Protein AF-A0A7V5E8R5-F1 (afdb_monomer_lite)

Foldseek 3Di:
DDDDDDDDDDVPVVPPPPDDDDDPPQKDKDKAKFQDLQRRLFRLLQVLLVLFWVLVLWDQPDKDKDKFFAQASLRRSQRSVQVSVCCCPPVQWGFNGKGWPDDDRTITIIITGTGHDDPVRIDTNDDFDGWDSVPWDWDDDPRIIMTMTMTGD

Structure (mmCIF, N/CA/C/O backbone):
data_AF-A0A7V5E8R5-F1
#
_entry.id   AF-A0A7V5E8R5-F1
#
loop_
_atom_site.group_PDB
_atom_site.id
_atom_site.type_symbol
_atom_site.label_atom_id
_atom_site.label_alt_id
_atom_site.label_comp_id
_atom_site.label_asym_id
_atom_site.label_entity_id
_atom_site.label_seq_id
_atom_site.pdbx_PDB_ins_code
_atom_site.Cartn_x
_atom_site.Cartn_y
_atom_site.Cartn_z
_atom_site.occupancy
_atom_site.B_iso_or_equiv
_atom_site.auth_seq_id
_atom_site.auth_comp_id
_atom_site.auth_asym_id
_atom_site.auth_atom_id
_atom_site.pdbx_PDB_model_num
ATOM 1 N N . MET A 1 1 ? -14.992 -71.581 36.567 1.00 41.59 1 MET A N 1
ATOM 2 C CA . MET A 1 1 ? -13.863 -71.380 35.635 1.00 41.59 1 MET A CA 1
ATOM 3 C C . MET A 1 1 ? -14.103 -70.038 34.952 1.00 41.59 1 MET A C 1
ATOM 5 O O . MET A 1 1 ? -15.103 -69.922 34.267 1.00 41.59 1 MET A O 1
ATOM 9 N N . GLU A 1 2 ? -13.473 -68.929 35.361 1.00 36.50 2 GLU A N 1
ATOM 10 C CA . GLU A 1 2 ? -12.072 -68.550 35.045 1.00 36.50 2 GLU A CA 1
ATOM 11 C C . GLU A 1 2 ? -11.816 -68.624 33.523 1.00 36.50 2 GLU A C 1
ATOM 13 O O . GLU A 1 2 ? -12.008 -69.690 32.958 1.00 36.50 2 GLU A O 1
ATOM 18 N N . ARG A 1 3 ? -11.403 -67.585 32.776 1.00 39.44 3 ARG A N 1
ATOM 19 C CA . ARG A 1 3 ? -10.581 -66.394 33.077 1.00 39.44 3 ARG A CA 1
ATOM 20 C C . ARG A 1 3 ? -10.702 -65.326 31.961 1.00 39.44 3 ARG A C 1
ATOM 22 O O . ARG A 1 3 ? -10.913 -65.675 30.807 1.00 39.44 3 ARG A O 1
ATOM 29 N N . TYR A 1 4 ? -10.534 -64.053 32.356 1.00 38.41 4 TYR A N 1
ATOM 30 C CA . TYR A 1 4 ? -9.666 -62.991 31.788 1.00 38.41 4 TYR A CA 1
ATOM 31 C C . TY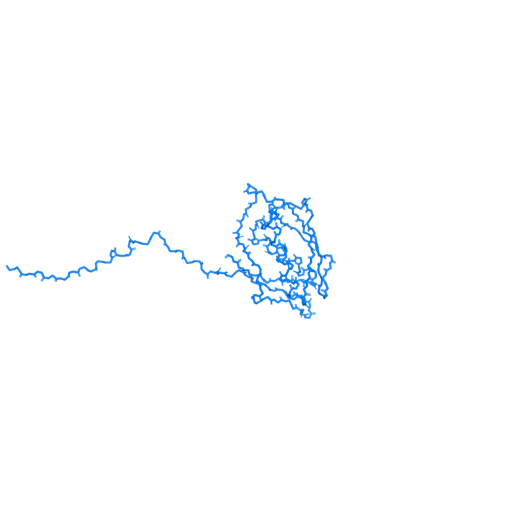R A 1 4 ? -9.075 -63.218 30.374 1.00 38.41 4 TYR A C 1
ATOM 33 O O . TYR A 1 4 ? -8.529 -64.277 30.114 1.00 38.41 4 TYR A O 1
ATOM 41 N N . GLY A 1 5 ? -8.987 -62.271 29.436 1.00 43.03 5 GLY A N 1
ATOM 42 C CA . GLY A 1 5 ? -9.094 -60.813 29.468 1.00 43.03 5 GLY A CA 1
ATOM 43 C C . GLY A 1 5 ? -8.064 -60.209 28.493 1.00 43.03 5 GLY A C 1
ATOM 44 O O . GLY A 1 5 ? -6.893 -60.550 28.569 1.00 43.03 5 GLY A O 1
ATOM 45 N N . TYR A 1 6 ? -8.488 -59.302 27.611 1.00 39.78 6 TYR A N 1
ATOM 46 C CA . TYR 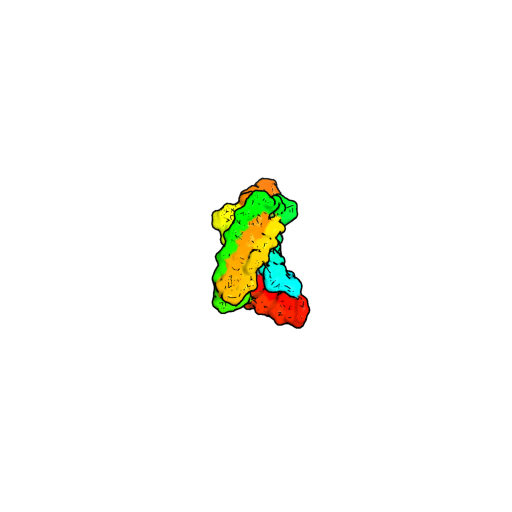A 1 6 ? -7.655 -58.253 26.993 1.00 39.78 6 TYR A CA 1
ATOM 47 C C . TYR A 1 6 ? -8.591 -57.060 26.747 1.00 39.78 6 TYR A C 1
ATOM 49 O O . TYR A 1 6 ? -9.502 -57.128 25.931 1.00 39.78 6 TYR A O 1
ATOM 57 N N . ARG A 1 7 ? -8.657 -56.137 27.712 1.00 41.91 7 ARG A N 1
ATOM 58 C CA . ARG A 1 7 ? -8.068 -54.787 27.646 1.00 41.91 7 ARG A CA 1
ATOM 59 C C . ARG A 1 7 ? -8.435 -54.004 26.380 1.00 41.91 7 ARG A C 1
ATOM 61 O O . ARG A 1 7 ? -7.766 -54.087 25.361 1.00 41.91 7 ARG A O 1
ATOM 68 N N . SER A 1 8 ? -9.490 -53.208 26.552 1.00 46.91 8 SER A N 1
ATOM 69 C CA . SER A 1 8 ? -9.636 -51.807 26.154 1.00 46.91 8 SER A CA 1
ATOM 70 C C . SER A 1 8 ? -8.662 -51.262 25.110 1.00 46.91 8 SER A C 1
ATOM 72 O O . SER A 1 8 ? -7.530 -50.932 25.442 1.00 46.91 8 SER A O 1
ATOM 74 N N . THR A 1 9 ? -9.208 -50.920 23.950 1.00 43.69 9 THR A N 1
ATOM 75 C CA . THR A 1 9 ? -9.480 -49.511 23.641 1.00 43.69 9 THR A CA 1
ATOM 76 C C . THR A 1 9 ? -10.905 -49.420 23.104 1.00 43.69 9 THR A C 1
ATOM 78 O O . THR A 1 9 ? -11.219 -49.827 21.991 1.00 43.69 9 THR A O 1
ATOM 81 N N . HIS A 1 10 ? -11.825 -48.958 23.951 1.00 42.06 10 HIS A N 1
ATOM 82 C CA . HIS A 1 10 ? -13.076 -48.408 23.442 1.00 42.06 10 HIS A CA 1
ATOM 83 C C . HIS A 1 10 ? -12.698 -47.191 22.579 1.00 42.06 10 HIS A C 1
ATOM 85 O O . HIS A 1 10 ? -11.735 -46.505 22.931 1.00 42.06 10 HIS A O 1
ATOM 91 N N . PRO A 1 11 ? -13.419 -46.872 21.495 1.00 42.38 11 PRO A N 1
ATOM 92 C CA . PRO A 1 11 ? -13.250 -45.618 20.757 1.00 42.38 11 PRO A CA 1
ATOM 93 C C . PRO A 1 11 ? -13.783 -44.426 21.582 1.00 42.38 11 PRO A C 1
ATOM 95 O O . PRO A 1 11 ? -14.562 -43.604 21.121 1.00 42.38 11 PRO A O 1
ATOM 98 N N . SER A 1 12 ? -13.383 -44.348 22.852 1.00 45.91 12 SER A N 1
ATOM 99 C CA . SER A 1 12 ? -13.653 -43.273 23.802 1.00 45.91 12 SER A CA 1
ATOM 100 C C . SER A 1 12 ? -12.481 -42.292 23.906 1.00 45.91 12 SER A C 1
ATOM 102 O O . SER A 1 12 ? -12.450 -41.483 24.827 1.00 45.91 12 SER A O 1
ATOM 104 N N . ASP A 1 13 ? -11.530 -42.341 22.968 1.00 44.28 13 ASP A N 1
ATOM 105 C CA . ASP A 1 13 ? -10.463 -41.339 22.830 1.00 44.28 13 ASP A CA 1
ATOM 106 C C . ASP A 1 13 ? -10.777 -40.271 21.763 1.00 44.28 13 ASP A C 1
ATOM 108 O O . ASP A 1 13 ? -10.007 -39.330 21.571 1.00 44.28 13 ASP A O 1
ATOM 112 N N . GLU A 1 14 ? -1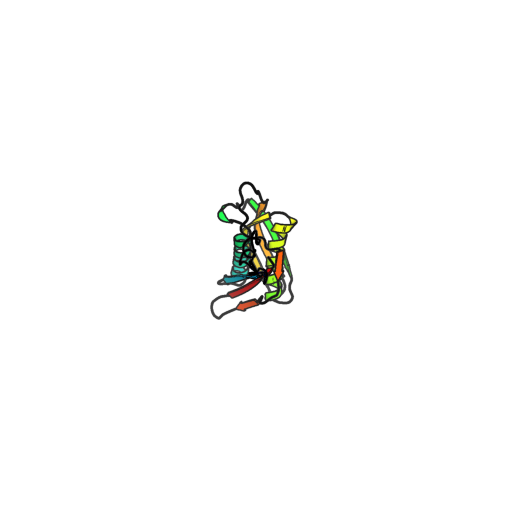1.950 -40.335 21.122 1.00 47.12 14 GLU A N 1
ATOM 113 C CA . GLU A 1 14 ? -12.467 -39.246 20.276 1.00 47.12 14 GLU A CA 1
ATOM 114 C C . GLU A 1 14 ? -13.146 -38.115 21.072 1.00 47.12 14 GLU A C 1
ATOM 116 O O . GLU A 1 14 ? -13.443 -37.060 20.517 1.00 47.12 14 GLU A O 1
ATOM 121 N N . VAL A 1 15 ? -13.309 -38.258 22.395 1.00 50.53 15 VAL A N 1
ATOM 122 C CA . VAL A 1 15 ? -13.975 -37.261 23.263 1.00 50.53 15 VAL A CA 1
ATOM 123 C C . VAL A 1 15 ? -12.975 -36.538 24.179 1.00 50.53 15 VAL A C 1
ATOM 125 O O . VAL A 1 15 ? -13.209 -36.324 25.366 1.00 50.53 15 VAL A O 1
ATOM 128 N N . LYS A 1 16 ? -11.817 -36.141 23.636 1.00 46.06 16 LYS A N 1
ATOM 129 C CA . LYS A 1 16 ? -10.878 -35.230 24.327 1.00 46.06 16 LYS A CA 1
ATOM 130 C C . LYS A 1 16 ? -10.214 -34.182 23.432 1.00 46.06 16 LYS A C 1
ATOM 132 O O . LYS A 1 16 ? -9.178 -33.629 23.791 1.00 46.06 16 LYS A O 1
ATOM 137 N N . ARG A 1 17 ? -10.819 -33.829 22.296 1.00 41.88 17 ARG A N 1
ATOM 138 C CA . ARG A 1 17 ? -10.427 -32.626 21.541 1.00 41.88 17 ARG A CA 1
ATOM 139 C C . ARG A 1 17 ? -11.479 -31.539 21.746 1.00 41.88 17 ARG A C 1
ATOM 141 O O . ARG A 1 17 ? -12.548 -31.610 21.160 1.00 41.88 17 ARG A O 1
ATOM 148 N N . LYS A 1 18 ? -11.185 -30.545 22.599 1.00 54.22 18 LYS A N 1
ATOM 149 C CA . LYS A 1 18 ? -12.109 -29.423 22.877 1.00 54.22 18 LYS A CA 1
ATOM 150 C C . LYS A 1 18 ? -12.308 -28.487 21.674 1.00 54.22 18 LYS A C 1
ATOM 152 O O . LYS A 1 18 ? -13.345 -27.851 21.589 1.00 54.22 18 LYS A O 1
ATOM 157 N N . TYR A 1 19 ? -11.349 -28.432 20.756 1.00 34.59 19 TYR A N 1
ATOM 158 C CA . TYR A 1 19 ? -11.440 -27.933 19.379 1.00 34.59 19 TYR A CA 1
ATOM 159 C C . TYR A 1 19 ? -10.069 -28.184 18.726 1.00 34.59 19 TYR A C 1
ATOM 161 O O . TYR A 1 19 ? -9.090 -28.473 19.421 1.00 34.59 19 TYR A O 1
ATOM 169 N N . ARG A 1 20 ? -9.971 -28.093 17.398 1.00 32.00 20 ARG A N 1
ATOM 170 C CA . ARG A 1 20 ? -8.692 -28.074 16.675 1.00 32.00 20 ARG A CA 1
ATOM 171 C C . ARG A 1 20 ? -8.747 -26.916 15.692 1.00 32.00 20 ARG A C 1
ATOM 173 O O . ARG A 1 20 ? -9.512 -26.974 14.737 1.00 32.00 20 ARG A O 1
ATOM 180 N N . PHE A 1 21 ? -7.952 -25.877 15.926 1.00 38.00 21 PHE A N 1
ATOM 181 C CA . PHE A 1 21 ? -7.731 -24.867 14.901 1.00 38.00 21 PHE A CA 1
ATOM 182 C C . PHE A 1 21 ? -6.859 -25.486 13.814 1.00 38.00 21 PHE A C 1
ATOM 184 O O . PHE A 1 21 ? -5.758 -25.965 14.083 1.00 38.00 21 PHE A O 1
ATOM 191 N N . ILE A 1 22 ? -7.369 -25.506 12.590 1.00 35.00 22 ILE A N 1
ATOM 192 C CA . ILE A 1 22 ? -6.536 -25.611 11.399 1.00 35.00 22 ILE A CA 1
ATOM 193 C C . ILE A 1 22 ? -6.900 -24.404 10.549 1.00 35.00 22 ILE A C 1
ATOM 195 O O . ILE A 1 22 ? -7.772 -24.481 9.696 1.00 35.00 22 ILE A O 1
ATOM 199 N N . ASN A 1 23 ? -6.254 -23.279 10.834 1.00 38.09 23 ASN A N 1
ATOM 200 C CA . ASN A 1 23 ? -6.144 -22.179 9.890 1.00 38.09 23 ASN A CA 1
ATOM 201 C C . ASN A 1 23 ? -4.652 -21.971 9.655 1.00 38.09 23 ASN A C 1
ATOM 203 O O . ASN A 1 23 ? -3.991 -21.257 10.396 1.00 38.09 23 ASN A O 1
ATOM 207 N N . HIS A 1 24 ? -4.124 -22.659 8.647 1.00 47.16 24 HIS A N 1
ATOM 208 C CA . HIS A 1 24 ? -2.828 -22.339 8.054 1.00 47.16 24 HIS A CA 1
ATOM 209 C C . HIS A 1 24 ? -3.053 -21.877 6.618 1.00 47.16 24 HIS A C 1
ATOM 211 O O . HIS A 1 24 ? -2.561 -22.477 5.670 1.00 47.16 24 HIS A O 1
ATOM 217 N N . ILE A 1 25 ? -3.824 -20.805 6.463 1.00 43.97 25 ILE A N 1
ATOM 218 C CA . ILE A 1 25 ? -3.666 -19.939 5.297 1.00 43.97 25 ILE A CA 1
ATOM 219 C C . ILE A 1 25 ? -2.778 -18.803 5.807 1.00 43.97 25 ILE A C 1
ATOM 221 O O . ILE A 1 25 ? -3.266 -17.739 6.163 1.00 43.97 25 ILE A O 1
ATOM 225 N N . ALA A 1 26 ? -1.500 -19.124 6.030 1.00 50.88 26 ALA A N 1
ATOM 226 C CA . ALA A 1 26 ? -0.543 -18.242 6.705 1.00 50.88 26 ALA A CA 1
ATOM 227 C C . ALA A 1 26 ? -0.149 -17.020 5.856 1.00 50.88 26 ALA A C 1
ATOM 229 O O . ALA A 1 26 ? 0.506 -16.118 6.353 1.00 50.88 26 ALA A O 1
ATOM 230 N N . ASP A 1 27 ? -0.590 -16.984 4.600 1.00 68.12 27 ASP A N 1
ATOM 231 C CA . ASP A 1 27 ? -0.204 -15.988 3.619 1.00 68.12 27 ASP A CA 1
ATOM 232 C C . ASP A 1 27 ? -1.469 -15.413 2.974 1.00 68.12 27 ASP A C 1
ATOM 234 O O . ASP A 1 27 ? -2.198 -16.121 2.269 1.00 68.12 27 ASP A O 1
ATOM 238 N N . VAL A 1 28 ? -1.751 -14.128 3.207 1.00 83.81 28 VAL A N 1
ATOM 239 C CA . VAL A 1 28 ? -2.784 -13.399 2.455 1.00 83.81 28 VAL A CA 1
ATOM 240 C C . VAL A 1 28 ? -2.110 -12.583 1.375 1.00 83.81 28 VAL A C 1
ATOM 242 O O . VAL A 1 28 ? -1.213 -11.801 1.646 1.00 83.81 28 VAL A O 1
ATOM 245 N N . GLY A 1 29 ? -2.536 -12.764 0.130 1.00 86.88 29 GLY A N 1
ATOM 246 C CA . GLY A 1 29 ? -1.989 -12.043 -1.010 1.00 86.88 29 GLY A CA 1
ATOM 247 C C . GLY A 1 29 ? -3.009 -11.129 -1.660 1.00 86.88 29 GLY A C 1
ATOM 248 O O . GLY A 1 29 ? -4.185 -11.480 -1.758 1.00 86.88 29 GLY A O 1
ATOM 249 N N . ILE A 1 30 ? -2.546 -9.998 -2.184 1.00 89.25 30 ILE A N 1
ATOM 250 C CA . ILE A 1 30 ? -3.335 -9.171 -3.102 1.00 89.25 30 ILE A CA 1
ATOM 251 C C . ILE A 1 30 ? -2.689 -9.154 -4.475 1.00 89.25 30 ILE A C 1
ATOM 253 O O . ILE A 1 30 ? -1.465 -9.140 -4.622 1.00 89.25 30 ILE A O 1
ATOM 257 N N . LYS A 1 31 ? -3.545 -9.112 -5.493 1.00 93.25 31 LYS A N 1
ATOM 258 C CA . LYS A 1 31 ? -3.160 -8.833 -6.869 1.00 93.25 31 LYS A CA 1
ATOM 259 C C . LYS A 1 31 ? -3.966 -7.646 -7.362 1.00 93.25 31 LYS A C 1
ATOM 261 O O . LYS A 1 31 ? -5.194 -7.681 -7.361 1.00 93.25 31 LYS A O 1
ATOM 266 N N . VAL A 1 32 ? -3.258 -6.603 -7.760 1.00 93.44 32 VAL A N 1
ATOM 267 C CA . VAL A 1 32 ? -3.807 -5.273 -8.006 1.00 93.44 32 VAL A CA 1
ATOM 268 C C . VAL A 1 32 ? -3.519 -4.869 -9.442 1.00 93.44 32 VAL A C 1
ATOM 270 O O . VAL A 1 32 ? -2.505 -5.264 -10.022 1.00 93.44 32 VAL A O 1
ATOM 273 N N . TYR A 1 33 ? -4.425 -4.084 -10.013 1.00 94.31 33 TYR A N 1
ATOM 274 C CA . TYR A 1 33 ? -4.351 -3.595 -11.383 1.00 94.31 33 TYR A CA 1
ATOM 275 C C . TYR A 1 33 ? -4.521 -2.076 -11.405 1.00 94.31 33 TYR A C 1
ATOM 277 O O . TYR A 1 33 ? -5.205 -1.513 -10.549 1.00 94.31 33 TYR A O 1
ATOM 285 N N . GLY A 1 34 ? -3.926 -1.417 -12.395 1.00 93.69 34 GLY A N 1
ATOM 286 C CA . GLY A 1 34 ? -4.115 0.013 -12.643 1.00 93.69 34 GLY A CA 1
ATOM 287 C C . GLY A 1 34 ? -3.783 0.373 -14.087 1.00 93.69 34 GLY A C 1
ATOM 288 O O . GLY A 1 34 ? -2.944 -0.277 -14.712 1.00 93.69 34 GLY A O 1
ATOM 289 N N . SER A 1 35 ? -4.419 1.405 -14.639 1.00 93.00 35 SER A N 1
ATOM 290 C CA . SER A 1 35 ? -4.092 1.915 -15.979 1.00 93.00 35 SER A CA 1
ATOM 291 C C . SER A 1 35 ? -2.717 2.597 -16.014 1.00 93.00 35 SER A C 1
ATOM 293 O O . SER A 1 35 ? -2.045 2.620 -17.045 1.00 93.00 35 SER A O 1
ATOM 295 N N . SER A 1 36 ? -2.247 3.080 -14.860 1.00 93.81 36 SER A N 1
ATOM 296 C CA . SER A 1 36 ? -0.926 3.677 -14.656 1.00 93.81 36 SER A CA 1
ATOM 297 C C . SER A 1 36 ? -0.229 3.105 -13.418 1.00 93.81 36 SER A C 1
ATOM 299 O O . SER A 1 36 ? -0.857 2.462 -12.576 1.00 93.81 36 SER A O 1
ATOM 301 N N . CYS A 1 37 ? 1.076 3.361 -13.287 1.00 93.56 37 CYS A N 1
ATOM 302 C CA . CYS A 1 37 ? 1.835 2.957 -12.104 1.00 93.56 37 CYS A CA 1
ATOM 303 C C . CYS A 1 37 ? 1.298 3.635 -10.831 1.00 93.56 37 CYS A C 1
ATOM 305 O O . CYS A 1 37 ? 1.104 2.973 -9.818 1.00 93.56 37 CYS A O 1
ATOM 307 N N . ASN A 1 38 ? 0.975 4.930 -10.894 1.00 95.00 38 ASN A N 1
ATOM 308 C CA . ASN A 1 38 ? 0.373 5.654 -9.772 1.00 95.00 38 ASN A CA 1
ATOM 309 C C . ASN A 1 38 ? -0.968 5.036 -9.354 1.00 95.00 38 ASN A C 1
ATOM 311 O O . ASN A 1 38 ? -1.225 4.859 -8.165 1.00 95.00 38 ASN A O 1
ATOM 315 N N . GLU A 1 39 ? -1.813 4.673 -10.324 1.00 94.81 39 GLU A N 1
ATOM 316 C CA . GLU A 1 39 ? -3.097 4.031 -10.035 1.00 94.81 39 GLU A CA 1
ATOM 317 C C . GLU A 1 39 ? -2.915 2.642 -9.414 1.00 94.81 39 GLU A C 1
ATOM 319 O O . GLU A 1 39 ? -3.642 2.292 -8.488 1.00 94.81 39 GLU A O 1
ATOM 324 N N . LEU A 1 40 ? -1.915 1.873 -9.859 1.00 96.00 40 LEU A N 1
ATOM 325 C CA . LEU A 1 40 ? -1.579 0.591 -9.243 1.00 96.00 40 LEU A CA 1
ATOM 326 C C . LEU A 1 40 ? -1.245 0.760 -7.751 1.00 96.00 40 LEU A C 1
ATOM 328 O O . LEU A 1 40 ? -1.810 0.051 -6.922 1.00 96.00 40 LEU A O 1
ATOM 332 N N . PHE A 1 41 ? -0.361 1.704 -7.413 1.00 96.31 41 PHE A N 1
ATOM 333 C CA . PHE A 1 41 ? 0.042 2.009 -6.031 1.00 96.31 41 PHE A CA 1
ATOM 334 C C . PHE A 1 41 ? -1.144 2.468 -5.184 1.00 96.31 41 PHE A C 1
ATOM 336 O O . PHE A 1 41 ? -1.381 1.925 -4.105 1.00 96.31 41 PHE A O 1
ATOM 343 N N . ARG A 1 42 ? -1.965 3.375 -5.723 1.00 96.50 42 ARG A N 1
ATOM 344 C CA . ARG A 1 42 ? -3.214 3.808 -5.088 1.00 96.50 42 ARG A CA 1
ATOM 345 C C . ARG A 1 42 ? -4.119 2.620 -4.768 1.00 96.50 42 ARG A C 1
ATOM 347 O O . ARG A 1 42 ? -4.565 2.474 -3.634 1.00 96.50 42 ARG A O 1
ATOM 354 N N . ASN A 1 43 ? -4.384 1.768 -5.754 1.00 96.62 43 ASN A N 1
ATOM 355 C CA . ASN A 1 43 ? -5.263 0.614 -5.584 1.00 96.62 43 ASN A CA 1
ATOM 356 C C . ASN A 1 43 ? -4.664 -0.411 -4.605 1.00 96.62 43 ASN A C 1
ATOM 358 O O . ASN A 1 43 ? -5.412 -1.079 -3.898 1.00 96.62 43 ASN A O 1
ATOM 362 N N . GLY A 1 44 ? -3.333 -0.503 -4.519 1.00 95.62 44 GLY A N 1
ATOM 363 C CA . GLY A 1 44 ? -2.625 -1.338 -3.549 1.00 95.62 44 GLY A CA 1
ATOM 364 C C . GLY A 1 44 ? -2.858 -0.902 -2.113 1.00 95.62 44 GLY A C 1
ATOM 365 O O . GLY A 1 44 ? -3.213 -1.728 -1.276 1.00 95.62 44 GLY A O 1
ATOM 366 N N . ALA A 1 45 ? -2.728 0.398 -1.849 1.00 95.94 45 ALA A N 1
ATOM 367 C CA . ALA A 1 45 ? -3.060 0.982 -0.555 1.00 95.94 45 ALA A CA 1
ATOM 368 C C . ALA A 1 45 ? -4.521 0.702 -0.171 1.00 95.94 45 ALA A C 1
ATOM 370 O O . ALA A 1 45 ? -4.789 0.235 0.933 1.00 95.94 45 ALA A O 1
ATOM 371 N N . LEU A 1 46 ? -5.467 0.921 -1.090 1.00 95.25 46 LEU A N 1
ATOM 372 C CA . LEU A 1 46 ? -6.885 0.649 -0.822 1.00 95.25 46 LEU A CA 1
ATOM 373 C C . LEU A 1 46 ? -7.143 -0.833 -0.532 1.00 95.25 46 LEU A C 1
ATOM 375 O O . LEU A 1 46 ? -7.851 -1.151 0.415 1.00 95.25 46 LEU A O 1
ATOM 379 N N . ALA A 1 47 ? -6.538 -1.739 -1.301 1.00 94.69 47 ALA A N 1
ATOM 380 C CA . ALA A 1 47 ? -6.670 -3.175 -1.075 1.00 94.69 47 ALA A CA 1
ATOM 381 C C . ALA A 1 47 ? -6.102 -3.601 0.289 1.00 94.69 47 ALA A C 1
ATOM 383 O O . ALA A 1 47 ? -6.717 -4.410 0.976 1.00 94.69 47 ALA A O 1
ATOM 384 N N . LEU A 1 48 ? -4.965 -3.034 0.707 1.00 94.94 48 LEU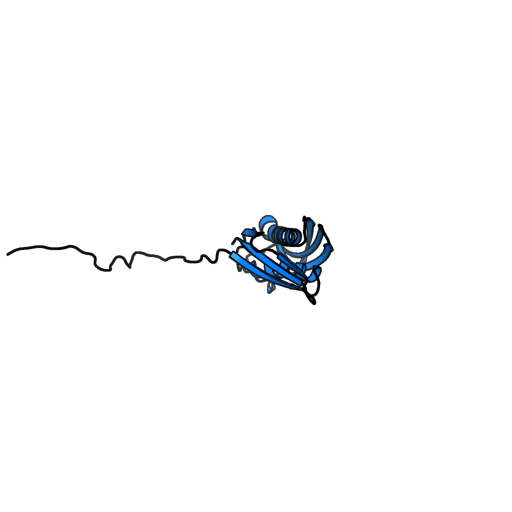 A N 1
ATOM 385 C CA . LEU A 1 48 ? -4.394 -3.277 2.033 1.00 94.94 48 LEU A CA 1
ATOM 386 C C . LEU A 1 48 ? -5.364 -2.860 3.148 1.00 94.94 48 LEU A C 1
ATOM 388 O O . LEU A 1 48 ? -5.656 -3.656 4.039 1.00 94.94 48 LEU A O 1
ATOM 392 N N . TYR A 1 49 ? -5.893 -1.636 3.096 1.00 94.56 49 TYR A N 1
ATOM 393 C CA . TYR A 1 49 ? -6.828 -1.164 4.119 1.00 94.56 49 TYR A CA 1
ATOM 394 C C . TYR A 1 49 ? -8.159 -1.922 4.098 1.00 94.56 49 TYR A C 1
ATOM 396 O O . TYR A 1 49 ? -8.753 -2.106 5.156 1.00 94.56 49 TYR A O 1
ATOM 404 N N . ASP A 1 50 ? -8.595 -2.434 2.944 1.00 92.44 50 ASP A N 1
ATOM 405 C CA . ASP A 1 50 ? -9.832 -3.215 2.852 1.00 92.44 50 ASP A CA 1
ATOM 406 C C . ASP A 1 50 ? -9.687 -4.597 3.489 1.00 92.44 50 ASP A C 1
ATOM 408 O O . ASP A 1 50 ? -10.673 -5.155 3.969 1.00 92.44 50 ASP A O 1
ATOM 412 N N . LEU A 1 51 ? -8.463 -5.134 3.534 1.00 91.44 51 LEU A N 1
ATOM 413 C CA . LEU A 1 51 ? -8.147 -6.332 4.306 1.00 91.44 51 LEU A CA 1
ATOM 414 C C . LEU A 1 51 ? -8.091 -6.042 5.809 1.00 91.44 51 LEU A C 1
ATOM 416 O O . LEU A 1 51 ? -8.553 -6.859 6.601 1.00 91.44 51 LEU A O 1
ATOM 420 N N . LEU A 1 52 ? -7.559 -4.887 6.212 1.00 92.38 52 LEU A N 1
ATOM 421 C CA . LEU A 1 52 ? -7.429 -4.518 7.625 1.00 92.38 52 LEU A CA 1
ATOM 422 C C . LEU A 1 52 ? -8.786 -4.197 8.267 1.00 92.38 52 LEU A C 1
ATOM 424 O O . LEU A 1 52 ? -9.091 -4.661 9.369 1.00 92.38 52 LEU A O 1
ATOM 428 N N . VAL A 1 53 ? -9.620 -3.407 7.589 1.00 93.31 53 VAL A N 1
ATOM 429 C CA . VAL A 1 53 ? -10.822 -2.794 8.165 1.00 93.31 53 VAL A CA 1
ATOM 430 C C . VAL A 1 53 ? -11.943 -2.660 7.134 1.00 93.31 53 VAL A C 1
ATOM 432 O O . VAL A 1 53 ? -11.736 -2.685 5.922 1.00 93.31 53 VAL A O 1
ATOM 435 N N . ASP A 1 54 ? -13.177 -2.518 7.606 1.00 92.00 54 ASP A N 1
ATOM 436 C CA . ASP A 1 54 ? -14.275 -2.046 6.765 1.00 92.00 54 ASP A CA 1
ATOM 437 C C . ASP A 1 54 ? -14.088 -0.570 6.377 1.00 92.00 54 ASP A C 1
ATOM 439 O O . ASP A 1 54 ? -14.502 0.338 7.103 1.00 92.00 54 ASP A O 1
ATOM 443 N N . ILE A 1 55 ? -13.474 -0.338 5.211 1.00 89.31 55 ILE A N 1
ATOM 444 C CA . ILE A 1 55 ? -13.199 0.998 4.658 1.00 89.31 55 ILE A CA 1
ATOM 445 C C . ILE A 1 55 ? -14.457 1.869 4.579 1.00 89.31 55 ILE A C 1
ATOM 447 O O . ILE A 1 55 ? -14.360 3.085 4.727 1.00 89.31 55 ILE A O 1
ATOM 451 N N . SER A 1 56 ? -15.644 1.284 4.379 1.00 89.31 56 SER A N 1
ATOM 452 C CA . SER A 1 56 ? -16.887 2.057 4.246 1.00 89.31 56 SER A CA 1
ATOM 453 C C . SER A 1 56 ? -17.248 2.851 5.508 1.00 89.31 56 SER A C 1
ATOM 455 O O . SER A 1 56 ? -18.015 3.810 5.444 1.00 89.31 56 SER A O 1
ATOM 457 N N . THR A 1 57 ? -16.664 2.474 6.649 1.00 90.94 57 THR A N 1
ATOM 458 C CA . THR A 1 57 ? -16.861 3.122 7.951 1.00 90.94 57 THR A CA 1
ATOM 459 C C . THR A 1 57 ? -15.845 4.229 8.253 1.00 90.94 57 THR A C 1
ATOM 461 O O . THR A 1 57 ? -15.983 4.909 9.273 1.00 90.94 57 THR A O 1
ATOM 464 N N . VAL A 1 58 ? -14.847 4.415 7.381 1.00 93.19 58 VAL A N 1
ATOM 465 C CA . VAL A 1 58 ? -13.709 5.326 7.561 1.00 93.19 58 VAL A CA 1
ATOM 466 C C . VAL A 1 58 ? -13.911 6.606 6.748 1.00 93.19 58 VAL A C 1
ATOM 468 O O . VAL A 1 58 ? -14.209 6.572 5.552 1.00 93.19 58 VAL A O 1
ATOM 471 N N . LEU A 1 59 ? -13.711 7.756 7.384 1.00 93.06 59 LEU A N 1
ATOM 472 C CA . LEU A 1 59 ? -13.867 9.078 6.786 1.00 93.06 59 LEU A CA 1
ATOM 473 C C . LEU A 1 59 ? -12.500 9.699 6.442 1.00 93.06 59 LEU A C 1
ATOM 475 O O . LEU A 1 59 ? -11.566 9.599 7.235 1.00 93.06 59 LEU A O 1
ATOM 479 N N . PRO A 1 60 ? -12.374 10.402 5.300 1.00 95.12 60 PRO A N 1
ATOM 480 C CA . PRO A 1 60 ? -11.129 11.045 4.881 1.00 95.12 60 PRO A CA 1
ATOM 481 C C . PRO A 1 60 ? -10.956 12.410 5.572 1.00 95.12 60 PRO A C 1
ATOM 483 O O . PRO A 1 60 ? -11.118 13.452 4.939 1.00 95.12 60 PRO A O 1
ATOM 486 N N . LYS A 1 61 ? -10.706 12.423 6.885 1.00 94.50 61 LYS A N 1
ATOM 487 C CA . LYS A 1 61 ? -10.622 13.662 7.689 1.00 94.50 61 LYS A CA 1
ATOM 488 C C . LYS A 1 61 ? -9.205 14.195 7.855 1.00 94.50 61 LYS A C 1
ATOM 490 O O . LYS A 1 61 ? -9.021 15.396 8.019 1.00 94.50 61 LYS A O 1
ATOM 495 N N . GLU A 1 62 ? -8.236 13.298 7.858 1.00 95.88 62 GLU A N 1
ATOM 496 C CA . GLU A 1 62 ? -6.828 13.566 8.107 1.00 95.88 62 GLU A CA 1
ATOM 497 C C . GLU A 1 62 ? -6.007 13.166 6.883 1.00 95.88 62 GLU A C 1
ATOM 499 O O . GLU A 1 62 ? -6.329 12.193 6.192 1.00 95.88 62 GLU A O 1
ATOM 504 N N . GLU A 1 63 ? -4.940 13.920 6.631 1.00 97.06 63 GLU A N 1
ATOM 505 C CA . GLU A 1 63 ? -3.980 13.658 5.563 1.00 97.06 63 GLU A CA 1
ATOM 506 C C . GLU A 1 63 ? -2.670 13.144 6.154 1.00 97.06 63 GLU A C 1
ATOM 508 O O . GLU A 1 63 ? -2.049 13.806 6.985 1.00 97.06 63 GLU A O 1
ATOM 513 N N . HIS A 1 64 ? -2.222 11.992 5.668 1.00 96.62 64 HIS A N 1
ATOM 514 C CA . HIS A 1 64 ? -1.014 11.314 6.121 1.00 96.62 64 HIS A CA 1
ATOM 515 C C . HIS A 1 64 ? -0.071 11.140 4.935 1.00 96.62 64 HIS A C 1
ATOM 517 O O . HIS A 1 64 ? -0.349 10.385 4.001 1.00 96.62 64 HIS A O 1
ATOM 523 N N . LYS A 1 65 ? 1.028 11.897 4.925 1.00 96.75 65 LYS A N 1
ATOM 524 C CA . LYS A 1 65 ? 2.006 11.853 3.833 1.00 96.75 65 LYS A CA 1
ATOM 525 C C . LYS A 1 65 ? 2.936 10.668 4.020 1.00 96.75 65 LYS A C 1
ATOM 527 O O . LYS A 1 65 ? 3.519 10.511 5.086 1.00 96.75 65 LYS A O 1
ATOM 532 N N . ILE A 1 66 ? 3.124 9.899 2.956 1.00 96.38 66 ILE A N 1
ATOM 533 C CA . ILE A 1 66 ? 4.092 8.809 2.908 1.00 96.38 66 ILE A CA 1
ATOM 534 C C . ILE A 1 66 ? 5.089 9.062 1.782 1.00 96.38 66 ILE A C 1
ATOM 536 O O . ILE A 1 66 ? 4.722 9.412 0.657 1.00 96.38 66 ILE A O 1
ATOM 540 N N . THR A 1 67 ? 6.363 8.878 2.101 1.00 96.94 67 THR A N 1
ATOM 541 C CA . THR A 1 67 ? 7.476 8.956 1.155 1.00 96.94 67 THR A CA 1
ATOM 542 C C . THR A 1 67 ? 8.275 7.676 1.253 1.00 96.94 67 THR A C 1
ATOM 544 O O . THR A 1 67 ? 8.655 7.276 2.351 1.00 96.94 67 THR A O 1
ATOM 547 N N . VAL A 1 68 ? 8.553 7.052 0.118 1.00 96.81 68 VAL A N 1
ATOM 548 C CA . VAL A 1 68 ? 9.274 5.784 0.059 1.00 96.81 68 VAL A CA 1
ATOM 549 C C . VAL A 1 68 ? 10.408 5.841 -0.937 1.00 96.81 68 VAL A C 1
ATOM 551 O O . VAL A 1 68 ? 10.354 6.555 -1.937 1.00 96.81 68 VAL A O 1
ATOM 554 N N . GLN A 1 69 ? 11.434 5.055 -0.648 1.00 96.56 69 GLN A N 1
ATOM 555 C CA . GLN A 1 69 ? 12.561 4.819 -1.534 1.00 96.56 69 GLN A CA 1
ATOM 556 C C . GLN A 1 69 ? 12.657 3.325 -1.836 1.00 96.56 69 GLN A C 1
ATOM 558 O O . GLN A 1 69 ? 12.128 2.496 -1.091 1.00 96.56 69 GLN A O 1
ATOM 563 N N . GLY A 1 70 ? 13.314 2.986 -2.938 1.00 94.19 70 GLY A N 1
ATOM 564 C CA . GLY A 1 70 ? 13.597 1.597 -3.270 1.00 94.19 70 GLY A CA 1
ATOM 565 C C . GLY A 1 70 ? 14.618 1.454 -4.388 1.00 94.19 70 GLY A C 1
ATOM 566 O O . GLY A 1 70 ? 14.907 2.410 -5.103 1.00 94.19 70 GLY A O 1
ATOM 567 N N . GLU A 1 71 ? 15.182 0.265 -4.541 1.00 92.38 71 GLU A N 1
ATOM 568 C CA . GLU A 1 71 ? 16.170 -0.010 -5.596 1.00 92.38 71 GLU A CA 1
ATOM 569 C C . GLU A 1 71 ? 15.509 -0.231 -6.963 1.00 92.38 71 GLU A C 1
ATOM 571 O O . GLU A 1 71 ? 16.044 0.153 -8.005 1.00 92.38 71 GLU A O 1
ATOM 576 N N . ASP A 1 72 ? 14.310 -0.810 -6.959 1.00 93.75 72 ASP A N 1
ATOM 577 C CA . ASP A 1 72 ? 13.486 -1.022 -8.140 1.00 93.75 72 ASP A CA 1
ATOM 578 C C . ASP A 1 72 ? 11.995 -0.811 -7.830 1.00 93.75 72 ASP A C 1
ATOM 580 O O . ASP A 1 72 ? 11.598 -0.449 -6.722 1.00 93.75 72 ASP A O 1
ATOM 584 N N . LEU A 1 73 ? 11.138 -1.010 -8.834 1.00 94.19 73 LEU A N 1
ATOM 585 C CA . LEU A 1 73 ? 9.704 -0.777 -8.684 1.00 94.19 73 LEU A CA 1
ATOM 586 C C . LEU A 1 73 ? 9.007 -1.794 -7.763 1.00 94.19 73 LEU A C 1
ATOM 588 O O . LEU A 1 73 ? 7.985 -1.469 -7.161 1.00 94.19 73 LEU A O 1
ATOM 592 N N . THR A 1 74 ? 9.532 -3.016 -7.663 1.00 94.94 74 THR A N 1
ATOM 593 C CA . THR A 1 74 ? 9.006 -4.044 -6.756 1.00 94.94 74 THR A CA 1
ATOM 594 C C . THR A 1 74 ? 9.386 -3.722 -5.318 1.00 94.94 74 THR A C 1
ATOM 596 O O . THR A 1 74 ? 8.541 -3.822 -4.431 1.00 94.94 74 THR A O 1
ATOM 599 N N . ASP A 1 75 ? 10.619 -3.282 -5.089 1.00 95.50 75 ASP A N 1
ATOM 600 C CA . ASP A 1 75 ? 11.067 -2.811 -3.784 1.00 95.50 75 ASP A CA 1
ATOM 601 C C . ASP A 1 75 ? 10.277 -1.578 -3.338 1.00 95.50 75 ASP A C 1
ATOM 603 O O . ASP A 1 75 ? 9.721 -1.553 -2.240 1.00 95.50 75 ASP A O 1
ATOM 607 N N . LEU A 1 76 ? 10.085 -0.614 -4.244 1.00 96.38 76 LEU A N 1
ATOM 608 C CA . LEU A 1 76 ? 9.250 0.556 -3.984 1.00 96.38 76 LEU A CA 1
ATOM 609 C C . LEU A 1 76 ? 7.804 0.169 -3.643 1.00 96.38 76 LEU A C 1
ATOM 611 O O . LEU A 1 76 ? 7.203 0.771 -2.761 1.00 96.38 76 LEU A O 1
ATOM 615 N N . TRP A 1 77 ? 7.245 -0.843 -4.310 1.00 96.25 77 TRP A N 1
ATOM 616 C CA . TRP A 1 77 ? 5.908 -1.369 -4.025 1.00 96.25 77 TRP A CA 1
ATOM 617 C C . TRP A 1 77 ? 5.802 -1.998 -2.634 1.00 96.25 77 TRP A C 1
ATOM 619 O O . TRP A 1 77 ? 4.857 -1.711 -1.898 1.00 96.25 77 TRP A O 1
ATOM 629 N N . VAL A 1 78 ? 6.781 -2.819 -2.245 1.00 96.50 78 VAL A N 1
ATOM 630 C CA . VAL A 1 78 ? 6.818 -3.429 -0.909 1.00 96.50 78 VAL A CA 1
ATOM 631 C C . VAL A 1 78 ? 6.989 -2.359 0.168 1.00 96.50 78 VAL A C 1
ATOM 633 O O . VAL A 1 78 ? 6.241 -2.364 1.145 1.00 96.50 78 VAL A O 1
ATOM 636 N N . ASN A 1 79 ? 7.911 -1.413 -0.022 1.00 96.94 79 ASN A N 1
ATOM 637 C CA . ASN A 1 79 ? 8.148 -0.324 0.926 1.00 96.94 79 ASN A CA 1
ATOM 638 C C . ASN A 1 79 ? 6.930 0.601 1.034 1.00 96.94 79 ASN A C 1
ATOM 640 O O . ASN A 1 79 ? 6.538 0.960 2.138 1.00 96.94 79 ASN A O 1
ATOM 644 N N . PHE A 1 80 ? 6.261 0.908 -0.080 1.00 97.56 80 PHE A N 1
ATOM 645 C CA . PHE A 1 80 ? 5.020 1.686 -0.094 1.00 97.56 80 PHE A CA 1
ATOM 646 C C . PHE A 1 80 ? 3.927 1.063 0.773 1.00 97.56 80 PHE A C 1
ATOM 648 O O . PHE A 1 80 ? 3.342 1.732 1.625 1.00 97.56 80 PHE A O 1
ATOM 655 N N . LEU A 1 81 ? 3.664 -0.232 0.588 1.00 97.00 81 LEU A N 1
ATOM 656 C CA . LEU A 1 81 ? 2.659 -0.930 1.383 1.00 97.00 81 LEU A CA 1
ATOM 657 C C . LEU A 1 81 ? 3.104 -1.121 2.836 1.00 97.00 81 LEU A C 1
ATOM 659 O O . LEU A 1 81 ? 2.255 -1.146 3.723 1.00 97.00 81 LEU A O 1
ATOM 663 N N . ARG A 1 82 ? 4.412 -1.229 3.097 1.00 96.56 82 ARG A N 1
ATOM 664 C CA . ARG A 1 82 ? 4.962 -1.282 4.456 1.00 96.56 82 ARG A CA 1
ATOM 665 C C . ARG A 1 82 ? 4.735 0.031 5.201 1.00 96.56 82 ARG A C 1
ATOM 667 O O . ARG A 1 82 ? 4.262 -0.023 6.330 1.00 96.56 82 ARG A O 1
ATOM 674 N N . GLU A 1 83 ? 4.991 1.178 4.577 1.00 97.06 83 GLU A N 1
ATOM 675 C CA . GLU A 1 83 ? 4.691 2.488 5.173 1.00 97.06 83 GLU A CA 1
ATOM 676 C C . GLU A 1 83 ? 3.185 2.668 5.388 1.00 97.06 83 GLU A C 1
ATOM 678 O O . GLU A 1 83 ? 2.749 3.062 6.468 1.00 97.06 8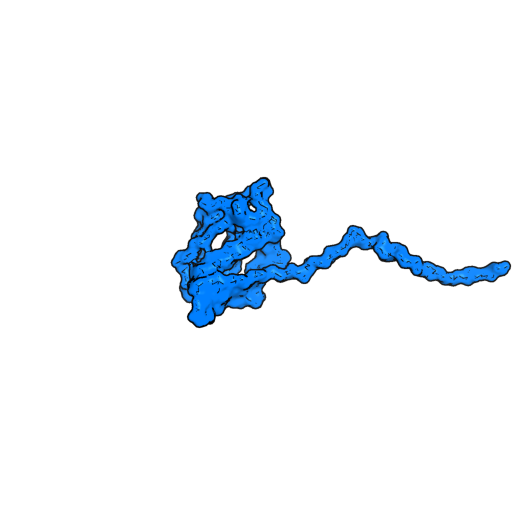3 GLU A O 1
ATOM 683 N N . ALA A 1 84 ? 2.364 2.282 4.406 1.00 96.69 84 ALA A N 1
ATOM 684 C CA . ALA A 1 84 ? 0.913 2.309 4.557 1.00 96.69 84 ALA A CA 1
ATOM 685 C C . ALA A 1 84 ? 0.430 1.417 5.717 1.00 96.69 84 ALA A C 1
ATOM 687 O O . ALA A 1 84 ? -0.470 1.817 6.448 1.00 96.69 84 ALA A O 1
ATOM 688 N N . LEU A 1 85 ? 1.027 0.238 5.918 1.00 96.12 85 LEU A N 1
ATOM 689 C CA . LEU A 1 85 ? 0.733 -0.649 7.048 1.00 96.12 85 LEU A CA 1
ATOM 690 C C . LEU A 1 85 ? 1.262 -0.088 8.382 1.00 96.12 85 LEU A C 1
ATOM 692 O O . LEU A 1 85 ? 0.642 -0.283 9.428 1.00 96.12 85 LEU A O 1
ATOM 696 N N . SER A 1 86 ? 2.390 0.620 8.354 1.00 96.19 86 SER A N 1
ATOM 697 C CA . SER A 1 86 ? 2.996 1.267 9.521 1.00 96.19 86 SER A CA 1
ATOM 698 C C . SER A 1 86 ? 2.058 2.302 10.148 1.00 96.19 86 SER A C 1
ATOM 700 O O . SER A 1 86 ? 1.870 2.286 11.365 1.00 96.19 86 SER A O 1
ATOM 702 N N . LEU A 1 87 ? 1.370 3.109 9.325 1.00 95.88 87 LEU A N 1
ATOM 703 C CA . LEU A 1 87 ? 0.328 4.044 9.781 1.00 95.88 87 LEU A CA 1
ATOM 704 C C . LEU A 1 87 ? -0.739 3.340 10.639 1.00 95.88 87 LEU A C 1
ATOM 706 O O . LEU A 1 87 ? -1.152 3.848 11.681 1.00 95.88 87 LEU A O 1
ATOM 710 N N . PHE A 1 88 ? -1.147 2.130 10.252 1.00 94.94 88 PHE A N 1
ATOM 711 C CA . PHE A 1 88 ? -2.109 1.348 11.024 1.00 94.94 88 PHE A CA 1
ATOM 712 C C . PHE A 1 88 ? -1.516 0.801 12.328 1.00 94.94 88 PHE A C 1
ATOM 714 O O . PHE A 1 88 ? -2.137 0.899 13.389 1.00 94.94 88 PHE A O 1
ATOM 721 N N . HIS A 1 89 ? -0.317 0.219 12.287 1.00 93.56 89 HIS A N 1
ATOM 722 C CA . HIS A 1 89 ? 0.264 -0.430 13.467 1.00 93.56 89 HIS A CA 1
ATOM 723 C C . HIS A 1 89 ? 0.775 0.544 14.514 1.00 93.56 89 HIS A C 1
ATOM 725 O O . HIS A 1 89 ? 0.516 0.338 15.705 1.00 93.56 89 HIS A O 1
ATOM 731 N N . ILE A 1 90 ? 1.496 1.571 14.075 1.00 94.25 90 ILE A N 1
ATOM 732 C CA . ILE A 1 90 ? 2.202 2.521 14.933 1.00 94.25 90 ILE A CA 1
ATOM 733 C C . ILE A 1 90 ? 1.277 3.677 15.296 1.00 94.25 90 ILE A C 1
ATOM 735 O O . ILE A 1 90 ? 1.054 3.935 16.477 1.00 94.25 90 ILE A O 1
ATOM 739 N N . GLU A 1 91 ? 0.698 4.333 14.292 1.00 93.50 91 GLU A N 1
ATOM 740 C CA . GLU A 1 91 ? -0.086 5.560 14.486 1.00 93.50 91 GLU A CA 1
ATOM 741 C C . GLU A 1 91 ? -1.572 5.289 14.740 1.00 93.50 91 GLU A C 1
ATOM 743 O O . GLU A 1 91 ? -2.317 6.197 15.100 1.00 93.50 91 GLU A O 1
ATOM 748 N N . LYS A 1 92 ? -2.010 4.029 14.608 1.00 94.88 92 LYS A N 1
ATOM 749 C CA . LYS A 1 92 ? -3.421 3.630 14.719 1.00 94.88 92 LYS A CA 1
ATOM 750 C C . LYS A 1 92 ? -4.308 4.400 13.747 1.00 94.88 92 LYS A C 1
ATOM 752 O O . LYS A 1 92 ? -5.442 4.716 14.079 1.00 94.88 92 LYS A O 1
ATOM 757 N N . VAL A 1 93 ? -3.821 4.673 12.541 1.00 95.75 93 VAL A N 1
ATOM 758 C CA . VAL A 1 93 ? -4.572 5.357 11.484 1.00 95.75 93 VAL A CA 1
ATOM 759 C C . VAL A 1 93 ? -5.186 4.335 10.528 1.00 95.75 93 VAL A C 1
ATOM 761 O O . VAL A 1 93 ? -4.548 3.360 10.135 1.00 95.75 93 VAL A O 1
ATOM 764 N N . VAL A 1 94 ? -6.438 4.560 10.135 1.00 95.56 94 VAL A N 1
ATOM 765 C CA . VAL A 1 94 ? -7.109 3.819 9.059 1.00 95.56 94 VAL A CA 1
ATOM 766 C C . VAL A 1 94 ? -7.408 4.746 7.894 1.00 95.56 94 VAL A C 1
ATOM 768 O O . VAL A 1 94 ? -7.884 5.861 8.095 1.00 95.56 94 VAL A O 1
ATOM 771 N N . CYS A 1 95 ? -7.155 4.289 6.668 1.00 95.44 95 CYS A N 1
ATOM 772 C CA . CYS A 1 95 ? -7.319 5.106 5.469 1.00 95.44 95 CYS A CA 1
ATOM 773 C C . CYS A 1 95 ? -8.396 4.549 4.537 1.00 95.44 95 CYS A C 1
ATOM 775 O O . CYS A 1 95 ? -8.510 3.341 4.345 1.00 95.44 95 CYS A O 1
ATOM 777 N N . CYS A 1 96 ? -9.159 5.450 3.918 1.00 94.19 96 CYS A N 1
ATOM 778 C CA . CYS A 1 96 ? -10.192 5.117 2.935 1.00 94.19 96 CYS A CA 1
ATOM 779 C C . CYS A 1 96 ? -9.913 5.659 1.535 1.00 94.19 96 CYS A C 1
ATOM 781 O O . CYS A 1 96 ? -10.578 5.265 0.576 1.00 94.19 96 CYS A O 1
ATOM 783 N N . ASN A 1 97 ? -8.931 6.549 1.390 1.00 95.19 97 ASN A N 1
ATOM 784 C CA . ASN A 1 97 ? -8.500 7.032 0.088 1.00 95.19 97 ASN A CA 1
ATOM 785 C C . ASN A 1 97 ? -6.982 7.236 0.046 1.00 95.19 97 ASN A C 1
ATOM 787 O O . ASN A 1 97 ? -6.318 7.366 1.073 1.00 95.19 97 ASN A O 1
ATOM 791 N N . CYS A 1 98 ? -6.436 7.274 -1.163 1.00 96.19 98 CYS A N 1
ATOM 792 C CA . CYS A 1 98 ? -5.025 7.522 -1.415 1.00 96.19 98 CYS A CA 1
ATOM 793 C C . CYS A 1 98 ? -4.881 8.363 -2.688 1.00 96.19 98 CYS A C 1
ATOM 795 O O . CYS A 1 98 ? -5.531 8.091 -3.704 1.00 96.19 98 CYS A O 1
ATOM 797 N N . TYR A 1 99 ? -4.023 9.375 -2.629 1.00 96.88 99 TYR A N 1
ATOM 798 C CA . TYR A 1 99 ? -3.558 10.145 -3.772 1.00 96.88 99 TYR A CA 1
ATOM 799 C C . TYR A 1 99 ? -2.063 9.909 -3.956 1.00 96.88 99 TYR A C 1
ATOM 801 O O . TYR A 1 99 ? -1.269 10.238 -3.083 1.00 96.88 99 TYR A O 1
ATOM 809 N N . VAL A 1 100 ? -1.670 9.355 -5.101 1.00 96.88 100 VAL A N 1
ATOM 810 C CA . VAL A 1 100 ? -0.262 9.087 -5.411 1.00 96.88 100 VAL A CA 1
ATOM 811 C C . VAL A 1 100 ? 0.275 10.215 -6.281 1.00 96.88 100 VAL A C 1
ATOM 813 O O . VAL A 1 100 ? -0.052 10.294 -7.469 1.00 96.88 100 VAL A O 1
ATOM 816 N N . ALA A 1 101 ? 1.096 11.077 -5.684 1.00 94.75 101 ALA A N 1
ATOM 817 C CA . ALA A 1 101 ? 1.650 12.253 -6.342 1.00 94.75 101 ALA A CA 1
ATOM 818 C C . ALA A 1 101 ? 2.681 11.858 -7.405 1.00 94.75 101 ALA A C 1
ATOM 820 O O . ALA A 1 101 ? 2.591 12.289 -8.555 1.00 94.75 101 ALA A O 1
ATOM 821 N N . VAL A 1 102 ? 3.633 10.995 -7.049 1.00 93.94 102 VAL A N 1
ATOM 822 C CA . VAL A 1 102 ? 4.660 10.520 -7.979 1.00 93.94 102 VAL A CA 1
ATOM 823 C C . VAL A 1 102 ? 5.119 9.118 -7.615 1.00 93.94 102 VAL A C 1
ATOM 825 O O . VAL A 1 102 ? 5.303 8.804 -6.445 1.00 93.94 102 VAL A O 1
ATOM 828 N N . ILE A 1 103 ? 5.330 8.294 -8.641 1.00 94.06 103 ILE A N 1
ATOM 829 C CA . ILE A 1 103 ? 6.103 7.055 -8.568 1.00 94.06 103 ILE A CA 1
ATOM 830 C C . ILE A 1 103 ? 7.133 7.111 -9.691 1.00 94.06 103 ILE A C 1
ATOM 832 O O . ILE A 1 103 ? 6.771 7.207 -10.866 1.00 94.06 103 ILE A O 1
ATOM 836 N N . ASN A 1 104 ? 8.412 7.080 -9.338 1.00 89.50 104 ASN A N 1
ATOM 837 C CA . ASN A 1 104 ? 9.519 7.066 -10.285 1.00 89.50 104 ASN A CA 1
ATOM 838 C C . ASN A 1 104 ? 10.554 6.000 -9.884 1.00 89.50 104 ASN A C 1
ATOM 840 O O . ASN A 1 104 ? 10.348 5.233 -8.943 1.00 89.50 104 ASN A O 1
ATOM 844 N N . THR A 1 105 ? 11.652 5.914 -10.637 1.00 82.38 105 THR A N 1
ATOM 845 C CA . THR A 1 105 ? 12.740 4.987 -10.317 1.00 82.38 105 THR A CA 1
ATOM 846 C C . THR A 1 105 ? 13.394 5.390 -8.998 1.00 82.38 105 THR A C 1
ATOM 848 O O . THR A 1 105 ? 14.186 6.327 -8.946 1.00 82.38 105 THR A O 1
ATOM 851 N N . GLY A 1 106 ? 13.051 4.653 -7.948 1.00 89.94 106 GLY A N 1
ATOM 852 C CA . GLY A 1 106 ? 13.652 4.730 -6.625 1.00 89.94 106 GLY A CA 1
ATOM 853 C C . GLY A 1 106 ? 13.051 5.739 -5.653 1.00 89.94 106 GLY A C 1
ATOM 854 O O . GLY A 1 106 ? 13.521 5.821 -4.520 1.00 89.94 106 GLY A O 1
ATOM 855 N N . TYR A 1 107 ? 11.991 6.456 -6.037 1.00 95.69 107 TYR A N 1
ATOM 856 C CA . TYR A 1 107 ? 11.239 7.321 -5.129 1.00 95.69 107 TYR A CA 1
ATOM 857 C C . TYR A 1 107 ? 9.730 7.283 -5.402 1.00 95.69 107 TYR A C 1
ATOM 859 O O . TYR A 1 107 ? 9.269 7.240 -6.548 1.00 95.69 107 TYR A O 1
ATOM 867 N N . GLY A 1 108 ? 8.950 7.333 -4.326 1.00 96.38 108 GLY A N 1
ATOM 868 C CA . GLY A 1 108 ? 7.498 7.416 -4.361 1.00 96.38 108 GLY A CA 1
ATOM 869 C C . GLY A 1 108 ? 6.959 8.354 -3.289 1.00 96.38 108 GLY A C 1
ATOM 870 O O . GLY A 1 108 ? 7.461 8.377 -2.169 1.00 96.38 108 GLY A O 1
ATOM 871 N N . GLU A 1 109 ? 5.914 9.103 -3.628 1.00 97.69 109 GLU A N 1
ATOM 872 C CA . GLU A 1 109 ? 5.224 10.013 -2.714 1.00 97.69 109 GLU A CA 1
ATOM 873 C C . GLU A 1 109 ? 3.712 9.889 -2.879 1.00 97.69 109 GLU A C 1
ATOM 875 O O . GLU A 1 109 ? 3.178 9.929 -3.997 1.00 97.69 109 GLU A O 1
ATOM 880 N N . ALA A 1 110 ? 3.016 9.762 -1.754 1.00 97.62 110 ALA A N 1
ATOM 881 C CA . ALA A 1 110 ? 1.566 9.718 -1.715 1.00 97.62 110 ALA A CA 1
ATOM 882 C C . ALA A 1 110 ? 1.003 10.367 -0.451 1.00 97.62 110 ALA A C 1
ATOM 884 O O . ALA A 1 110 ? 1.684 10.543 0.558 1.00 97.62 110 ALA A O 1
ATOM 885 N N . ILE A 1 111 ? -0.281 10.697 -0.523 1.00 97.94 111 ILE A N 1
ATOM 886 C CA . ILE A 1 111 ? -1.090 11.190 0.582 1.00 97.94 111 ILE A CA 1
ATOM 887 C C . ILE A 1 111 ? -2.185 10.162 0.836 1.00 97.94 111 ILE A C 1
ATOM 889 O O . ILE A 1 111 ? -2.985 9.846 -0.049 1.00 97.94 111 ILE A O 1
ATOM 893 N N . MET A 1 112 ? -2.204 9.629 2.046 1.00 97.69 112 MET A N 1
ATOM 894 C CA . MET A 1 112 ? -3.232 8.737 2.552 1.00 97.69 112 MET A CA 1
ATOM 895 C C . MET A 1 112 ? -4.288 9.574 3.275 1.00 97.69 112 MET A C 1
ATOM 897 O O . MET A 1 112 ? -3.948 10.427 4.090 1.00 97.69 112 MET A O 1
ATOM 901 N N . TYR A 1 113 ? -5.564 9.343 2.980 1.00 97.75 113 TYR A N 1
ATOM 902 C CA . TYR A 1 113 ? -6.673 10.055 3.612 1.00 97.75 113 TYR A CA 1
ATOM 903 C C . TYR A 1 113 ? -7.444 9.110 4.516 1.00 97.75 113 TYR A C 1
ATOM 905 O O . TYR A 1 113 ? -7.888 8.042 4.075 1.00 97.75 113 TYR A O 1
ATOM 913 N N . GLY A 1 114 ? -7.623 9.511 5.766 1.00 96.00 114 GLY A N 1
ATOM 914 C CA . GLY A 1 114 ? -8.181 8.639 6.785 1.00 96.00 114 GLY A CA 1
ATOM 915 C C . GLY A 1 114 ? -8.494 9.347 8.088 1.00 96.00 114 GLY A C 1
ATOM 916 O O . GLY A 1 114 ? -8.711 10.556 8.115 1.00 96.00 114 GLY A O 1
ATOM 917 N N . GLU A 1 115 ? -8.523 8.576 9.163 1.00 96.25 115 GLU A N 1
ATOM 918 C CA . GLU A 1 115 ? -8.668 9.073 10.527 1.00 96.25 115 GLU A CA 1
ATOM 919 C C . GLU A 1 115 ? -8.105 8.061 11.531 1.00 96.25 115 GLU A C 1
ATOM 921 O O . GLU A 1 115 ? -7.831 6.902 11.197 1.00 96.25 115 GLU A O 1
ATOM 926 N N . THR A 1 116 ? -7.961 8.493 12.781 1.00 96.25 116 THR A N 1
ATOM 927 C CA . THR A 1 116 ? -7.579 7.601 13.880 1.00 96.25 116 THR A CA 1
ATOM 928 C C . THR A 1 116 ? -8.595 6.457 14.051 1.00 96.25 116 THR A C 1
ATOM 930 O O . THR A 1 116 ? -9.814 6.644 13.986 1.00 96.25 116 THR A O 1
ATOM 933 N N . LEU A 1 117 ? -8.094 5.248 14.290 1.00 93.56 117 LEU A N 1
ATOM 934 C CA . LEU A 1 117 ? -8.860 4.026 14.493 1.00 93.56 117 LEU A CA 1
ATOM 935 C C . LEU A 1 117 ? -9.735 4.131 15.750 1.00 93.56 117 LEU A C 1
ATOM 937 O O . LEU A 1 117 ? -9.250 4.058 16.876 1.00 93.56 117 LEU A O 1
ATOM 941 N N . ASP A 1 118 ? -11.047 4.208 15.545 1.00 92.81 118 ASP A N 1
ATOM 942 C CA . ASP A 1 118 ? -12.058 4.053 16.589 1.00 92.81 118 ASP A CA 1
ATOM 943 C C . ASP A 1 118 ? -12.640 2.632 16.576 1.00 92.81 118 ASP A C 1
ATOM 945 O O . ASP A 1 118 ? -13.409 2.277 15.683 1.00 92.81 118 ASP A O 1
ATOM 949 N N . LEU A 1 119 ? -12.312 1.820 17.585 1.00 90.25 119 LEU A N 1
ATOM 950 C CA . LEU A 1 119 ? -12.782 0.431 17.704 1.00 90.25 119 LEU A CA 1
ATOM 951 C C . LEU A 1 119 ? -14.296 0.295 17.948 1.00 90.25 119 LEU A C 1
ATOM 953 O O . LEU A 1 119 ? -14.829 -0.805 17.814 1.00 90.25 119 LEU A O 1
ATOM 957 N N . ASN A 1 120 ? -15.005 1.375 18.295 1.00 91.12 120 ASN A N 1
ATOM 958 C CA . ASN A 1 120 ? -16.465 1.344 18.434 1.00 91.12 120 ASN A CA 1
ATOM 959 C C . ASN A 1 120 ? -17.178 1.487 17.087 1.00 91.12 120 ASN A C 1
ATOM 961 O O . ASN A 1 120 ? -18.320 1.048 16.945 1.00 91.12 120 ASN A O 1
ATOM 965 N N . ARG A 1 121 ? -16.524 2.122 16.109 1.00 90.75 121 ARG A N 1
ATOM 966 C CA . ARG A 1 121 ? -17.094 2.388 14.783 1.00 90.75 121 ARG A CA 1
ATOM 967 C C . ARG A 1 121 ? -16.484 1.504 13.702 1.00 90.75 121 ARG A C 1
ATOM 969 O O . ARG A 1 121 ? -17.205 1.017 12.836 1.00 90.75 121 ARG A O 1
ATOM 976 N N . HIS A 1 122 ? -15.171 1.307 13.744 1.00 92.56 122 HIS A N 1
ATOM 977 C CA . HIS A 1 122 ? -14.425 0.583 12.729 1.00 92.56 122 HIS A CA 1
ATOM 978 C C . HIS A 1 122 ? -14.355 -0.906 13.057 1.00 92.56 122 HIS A C 1
ATOM 980 O O . HIS A 1 122 ? -13.887 -1.318 14.120 1.00 92.56 122 HIS A O 1
ATOM 986 N N . ARG A 1 123 ? -14.776 -1.734 12.101 1.00 89.94 123 ARG A N 1
ATOM 987 C CA . ARG A 1 123 ? -14.707 -3.189 12.221 1.00 89.94 123 ARG A CA 1
ATOM 988 C C . ARG A 1 123 ? -13.426 -3.713 11.585 1.00 89.94 123 ARG A C 1
ATOM 990 O O . ARG A 1 123 ? -13.301 -3.701 10.361 1.00 89.94 123 ARG A O 1
ATOM 997 N N . LEU A 1 124 ? -12.510 -4.214 12.412 1.00 91.62 124 LEU A N 1
ATOM 998 C CA . LEU A 1 124 ? -11.325 -4.927 11.934 1.00 91.62 124 LEU A CA 1
ATOM 999 C C . LEU A 1 124 ? -11.744 -6.243 11.269 1.00 91.62 124 LEU A C 1
ATOM 1001 O O . LEU A 1 124 ? -12.575 -6.984 11.806 1.00 91.62 124 LEU A O 1
ATOM 1005 N N . LYS A 1 125 ? -11.192 -6.511 10.088 1.00 89.38 125 LYS A N 1
ATOM 1006 C CA . LYS A 1 125 ? -11.467 -7.724 9.308 1.00 89.38 125 LYS A CA 1
ATOM 1007 C C . LYS A 1 125 ? -10.345 -8.738 9.484 1.00 89.38 125 LYS A C 1
ATOM 1009 O O . LYS A 1 125 ? -10.619 -9.884 9.835 1.00 89.38 125 LYS A O 1
ATOM 1014 N N . GLN A 1 126 ? -9.104 -8.307 9.274 1.00 86.81 126 GLN A N 1
ATOM 1015 C CA . GLN A 1 126 ? -7.930 -9.159 9.360 1.00 86.81 126 GLN A CA 1
ATOM 1016 C C . GLN A 1 126 ? -6.746 -8.426 9.986 1.00 86.81 126 GLN A C 1
ATOM 1018 O O . GLN A 1 126 ? -6.538 -7.235 9.770 1.00 86.81 126 GLN A O 1
ATOM 1023 N N . GLU A 1 127 ? -5.958 -9.167 10.759 1.00 87.81 127 GLU A N 1
ATOM 1024 C CA . GLU A 1 127 ? -4.658 -8.716 11.235 1.00 87.81 127 GLU A CA 1
ATOM 1025 C C . GLU A 1 127 ? -3.603 -9.057 10.178 1.00 87.81 127 GLU A C 1
ATOM 1027 O O . GLU A 1 127 ? -3.498 -10.203 9.747 1.00 87.81 127 GLU A O 1
ATOM 1032 N N . ILE A 1 128 ? -2.859 -8.048 9.730 1.00 89.81 128 ILE A N 1
ATOM 1033 C CA . ILE A 1 128 ? -1.703 -8.203 8.846 1.00 89.81 128 ILE A CA 1
ATOM 1034 C C . ILE A 1 128 ? -0.493 -7.725 9.629 1.00 89.81 128 ILE A C 1
ATOM 1036 O O . ILE A 1 128 ? -0.462 -6.567 10.030 1.00 89.81 128 ILE A O 1
ATOM 1040 N N . LYS A 1 129 ? 0.506 -8.575 9.841 1.00 88.50 129 LYS A N 1
ATOM 1041 C CA . LYS A 1 129 ? 1.715 -8.259 10.611 1.00 88.50 129 LYS A CA 1
ATOM 1042 C C . LYS A 1 129 ? 2.773 -7.571 9.768 1.00 88.50 129 LYS A C 1
ATOM 1044 O O . LYS A 1 129 ? 3.382 -6.607 10.225 1.00 88.50 129 LYS A O 1
ATOM 1049 N N . ALA A 1 130 ? 2.998 -8.052 8.547 1.00 89.62 130 ALA A N 1
ATOM 1050 C CA . ALA A 1 130 ? 4.060 -7.529 7.699 1.00 89.62 130 ALA A CA 1
ATOM 1051 C C . ALA A 1 130 ? 3.773 -7.669 6.203 1.00 89.62 130 ALA A C 1
ATOM 1053 O O . ALA A 1 130 ? 3.089 -8.581 5.746 1.00 89.62 130 ALA A O 1
ATOM 1054 N N . VAL A 1 131 ? 4.385 -6.771 5.430 1.00 92.19 131 VAL A N 1
ATOM 1055 C CA . VAL A 1 131 ? 4.471 -6.860 3.969 1.00 92.19 131 VAL A CA 1
ATOM 1056 C C . VAL A 1 131 ? 5.776 -7.553 3.594 1.00 92.19 131 VAL A C 1
ATOM 1058 O O . VAL A 1 131 ? 6.862 -7.080 3.955 1.00 92.19 131 VAL A O 1
ATOM 1061 N N . THR A 1 132 ? 5.678 -8.669 2.871 1.00 89.69 132 THR A N 1
ATOM 1062 C CA . THR A 1 132 ? 6.836 -9.494 2.512 1.00 89.69 132 THR A CA 1
ATOM 1063 C 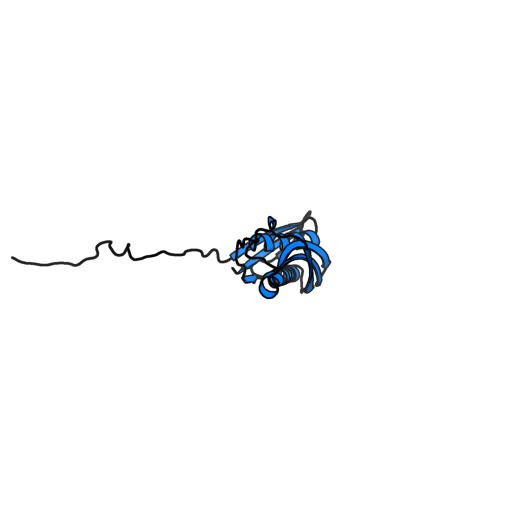C . THR A 1 132 ? 7.240 -9.294 1.052 1.00 89.69 132 THR A C 1
ATOM 1065 O O . THR A 1 132 ? 6.425 -8.958 0.195 1.00 89.69 132 THR A O 1
ATOM 1068 N N . TYR A 1 133 ? 8.507 -9.571 0.747 1.00 89.94 133 TYR A N 1
ATOM 1069 C CA . TYR A 1 133 ? 8.980 -9.677 -0.638 1.00 89.94 133 TYR A CA 1
ATOM 1070 C C . TYR A 1 133 ? 8.590 -11.013 -1.291 1.00 89.94 133 TYR A C 1
ATOM 1072 O O . TYR A 1 133 ? 8.875 -11.234 -2.470 1.00 89.94 133 TYR A O 1
ATOM 1080 N N . HIS A 1 134 ? 7.958 -11.933 -0.551 1.00 86.50 134 HIS A N 1
ATOM 1081 C CA . HIS A 1 134 ? 7.618 -13.249 -1.069 1.00 86.50 134 HIS A CA 1
ATOM 1082 C C . HIS A 1 134 ? 6.611 -13.113 -2.216 1.00 86.50 134 HIS A C 1
ATOM 1084 O O . HIS A 1 134 ? 5.500 -12.625 -2.033 1.00 86.50 134 HIS A O 1
ATOM 1090 N N . GLN A 1 135 ? 7.024 -13.519 -3.422 1.00 88.75 135 GLN A N 1
ATOM 1091 C CA . GLN A 1 135 ? 6.234 -13.403 -4.656 1.00 88.75 135 GLN A CA 1
ATOM 1092 C C . GLN A 1 135 ? 5.760 -11.976 -4.991 1.00 88.75 135 GLN A C 1
ATOM 1094 O O . GLN A 1 135 ? 4.825 -11.812 -5.783 1.00 88.75 135 GLN A O 1
ATOM 1099 N N . ALA A 1 136 ? 6.395 -10.951 -4.418 1.00 93.19 136 ALA A N 1
ATOM 1100 C CA . ALA A 1 136 ? 6.087 -9.571 -4.746 1.00 93.19 136 ALA A CA 1
ATOM 1101 C C . ALA A 1 136 ? 6.623 -9.231 -6.142 1.00 93.19 136 ALA A C 1
ATOM 1103 O O . ALA A 1 136 ? 7.730 -9.626 -6.508 1.00 93.19 136 ALA A O 1
ATOM 1104 N N . TYR A 1 137 ? 5.833 -8.518 -6.942 1.00 95.38 137 TYR A N 1
ATOM 1105 C CA . TYR A 1 137 ? 6.294 -7.969 -8.217 1.00 95.38 137 TYR A CA 1
ATOM 1106 C C . TYR A 1 137 ? 5.429 -6.799 -8.660 1.00 95.38 137 TYR A C 1
ATOM 1108 O O . TYR A 1 137 ? 4.227 -6.768 -8.394 1.00 95.38 137 TYR A O 1
ATOM 1116 N N . VAL A 1 138 ? 6.022 -5.912 -9.457 1.00 95.81 138 VAL A N 1
ATOM 1117 C CA . VAL A 1 138 ? 5.291 -4.971 -10.309 1.00 95.81 138 VAL A CA 1
ATOM 1118 C C . VAL A 1 138 ? 5.690 -5.184 -11.763 1.00 95.81 138 VAL A C 1
ATOM 1120 O O . VAL A 1 138 ? 6.870 -5.253 -12.098 1.00 95.81 138 VAL A O 1
ATOM 1123 N N . LYS A 1 139 ? 4.700 -5.311 -12.650 1.00 94.50 139 LYS A N 1
ATOM 1124 C CA . LYS A 1 139 ? 4.905 -5.540 -14.084 1.00 94.50 139 LYS A CA 1
ATOM 1125 C C . LYS A 1 139 ? 4.015 -4.627 -14.915 1.00 94.50 139 LYS A C 1
ATOM 1127 O O . LYS A 1 139 ? 2.814 -4.517 -14.671 1.00 94.50 139 LYS A O 1
ATOM 1132 N N . LYS A 1 140 ? 4.605 -4.031 -15.950 1.00 94.38 140 LYS A N 1
ATOM 1133 C CA . LYS A 1 140 ? 3.875 -3.330 -17.007 1.00 94.38 140 LYS A CA 1
ATOM 1134 C C . LYS A 1 140 ? 3.477 -4.331 -18.090 1.00 94.38 140 LYS A C 1
ATOM 1136 O O . LYS A 1 140 ? 4.326 -5.054 -18.604 1.00 94.38 140 LYS A O 1
ATOM 1141 N N . THR A 1 141 ? 2.197 -4.374 -18.435 1.00 92.56 141 THR A N 1
ATOM 1142 C CA . THR A 1 141 ? 1.693 -5.083 -19.622 1.00 92.56 141 THR A CA 1
ATOM 1143 C C . THR A 1 141 ? 1.610 -4.118 -20.809 1.00 92.56 141 THR A C 1
ATOM 1145 O O . THR A 1 141 ? 2.011 -2.959 -20.708 1.00 92.56 141 THR A O 1
ATOM 1148 N N . SER A 1 142 ? 1.086 -4.564 -21.951 1.00 89.94 142 SER A N 1
ATOM 1149 C CA . SER A 1 142 ? 0.881 -3.680 -23.104 1.00 89.94 142 SER A CA 1
ATOM 1150 C C . SER A 1 142 ? -0.125 -2.555 -22.831 1.00 89.94 142 SER A C 1
ATOM 1152 O O . SER A 1 142 ? 0.002 -1.489 -23.428 1.00 89.94 142 SER A O 1
ATOM 1154 N N . THR A 1 143 ? -1.098 -2.765 -21.936 1.00 91.19 143 THR A N 1
ATOM 1155 C CA . THR A 1 143 ? -2.228 -1.840 -21.728 1.00 91.19 143 THR A CA 1
ATOM 1156 C C . THR A 1 143 ? -2.459 -1.415 -20.275 1.00 91.19 143 THR A C 1
ATOM 1158 O O . THR A 1 143 ? -3.100 -0.395 -20.048 1.00 91.19 143 THR A O 1
ATOM 1161 N N . TYR A 1 144 ? -1.940 -2.151 -19.290 1.00 93.44 144 TYR A N 1
ATOM 1162 C CA . TYR A 1 144 ? -2.131 -1.869 -17.859 1.00 93.44 144 TYR A CA 1
ATOM 1163 C C . TYR A 1 144 ? -0.939 -2.314 -17.001 1.00 93.44 144 TYR A C 1
ATOM 1165 O O . TYR A 1 144 ? -0.022 -2.993 -17.467 1.00 93.44 144 TYR A O 1
ATOM 1173 N N . TRP A 1 145 ? -0.959 -1.963 -15.723 1.00 95.31 145 TRP A N 1
ATOM 1174 C CA . TRP A 1 145 ? 0.009 -2.377 -14.713 1.00 95.31 145 TRP A CA 1
ATOM 1175 C C . TRP A 1 145 ? -0.574 -3.438 -13.787 1.00 95.31 145 TRP A C 1
ATOM 1177 O O . TRP A 1 145 ? -1.765 -3.412 -13.477 1.00 95.31 145 TRP A O 1
ATOM 1187 N N . VAL A 1 146 ? 0.276 -4.360 -13.340 1.00 94.69 146 VAL A N 1
ATOM 1188 C CA . VAL A 1 146 ? -0.071 -5.423 -12.390 1.00 94.69 146 VAL A CA 1
ATOM 1189 C C . VAL A 1 146 ? 0.925 -5.427 -11.248 1.00 94.69 146 VAL A C 1
ATOM 1191 O O . VAL A 1 146 ? 2.132 -5.467 -11.487 1.00 94.69 146 VAL A O 1
ATOM 1194 N N . GLY A 1 147 ? 0.409 -5.440 -10.028 1.00 93.69 147 GLY A N 1
ATOM 1195 C CA . GLY A 1 147 ? 1.169 -5.578 -8.794 1.00 93.69 147 GLY A CA 1
ATOM 1196 C C . GLY A 1 147 ? 0.697 -6.800 -8.021 1.00 93.69 147 GLY A C 1
ATOM 1197 O O . GLY A 1 147 ? -0.492 -7.121 -8.031 1.00 93.69 147 GLY A O 1
ATOM 1198 N N . GLN A 1 148 ? 1.615 -7.486 -7.355 1.00 93.31 148 GLN A N 1
ATOM 1199 C CA . GLN A 1 148 ? 1.298 -8.558 -6.420 1.00 93.31 148 GLN A CA 1
ATOM 1200 C C . GLN A 1 148 ? 2.153 -8.410 -5.170 1.00 93.31 148 GLN A C 1
ATOM 1202 O O . GLN A 1 148 ? 3.304 -7.981 -5.253 1.00 93.31 148 GLN A O 1
ATOM 1207 N N . VAL A 1 149 ? 1.593 -8.772 -4.021 1.00 92.25 149 VAL A N 1
ATOM 1208 C CA . VAL A 1 149 ? 2.335 -8.917 -2.767 1.00 92.25 149 VAL A CA 1
ATOM 1209 C C . VAL A 1 149 ? 1.660 -9.944 -1.871 1.00 92.25 149 VAL A C 1
ATOM 1211 O O . VAL A 1 149 ? 0.444 -10.130 -1.957 1.00 92.25 149 VAL A O 1
ATOM 1214 N N . ILE A 1 150 ? 2.460 -10.590 -1.026 1.00 89.88 150 ILE A N 1
ATOM 1215 C CA . ILE A 1 150 ? 2.009 -11.495 0.026 1.00 89.88 150 ILE A CA 1
ATOM 1216 C C . ILE A 1 150 ? 2.296 -10.865 1.392 1.00 89.88 150 ILE A C 1
ATOM 1218 O O . ILE A 1 150 ? 3.376 -10.316 1.639 1.00 89.88 150 ILE A O 1
ATOM 1222 N N . PHE A 1 151 ? 1.311 -10.953 2.269 1.00 88.12 151 PHE A N 1
ATOM 1223 C CA . PHE A 1 151 ? 1.324 -10.465 3.633 1.00 88.12 151 PHE A CA 1
ATOM 1224 C C . PHE A 1 151 ? 1.469 -11.622 4.619 1.00 88.12 151 PHE A C 1
ATOM 1226 O O . PHE A 1 151 ? 0.836 -12.665 4.451 1.00 88.12 151 PHE A O 1
ATOM 1233 N N . ASP A 1 152 ? 2.253 -11.376 5.665 1.00 88.56 152 ASP A N 1
ATOM 1234 C CA . ASP A 1 152 ? 2.308 -12.201 6.872 1.00 88.56 152 ASP A CA 1
ATOM 1235 C C . ASP A 1 152 ? 1.160 -11.780 7.797 1.00 88.56 152 ASP A C 1
ATOM 1237 O O . ASP A 1 152 ? 0.976 -10.581 8.037 1.00 88.56 152 ASP A O 1
ATOM 1241 N N . VAL A 1 153 ? 0.371 -12.742 8.279 1.00 84.62 153 VAL A N 1
ATOM 1242 C CA . VAL A 1 153 ? -0.832 -12.521 9.109 1.00 84.62 153 VAL A CA 1
ATOM 1243 C C . VAL A 1 153 ? -0.700 -13.152 10.486 1.00 84.62 153 VAL A C 1
ATOM 1245 O O . VAL A 1 153 ? -0.028 -14.192 10.662 1.00 84.62 153 VAL A O 1
#

Sequence (153 aa):
MERYGYRSTHPSDEVKRKYRFINHIADVGIKVYGSSCNELFRNGALALYDLLVDISTVLPKEEHKITVQGEDLTDLWVNFLREALSLFHIEKVVCCNCYVAVINTGYGEAIMYGETLDLNRHRLKQEIKAVTYHQAYVKKTSTYWVGQVIFDV

Secondary structure (DSSP, 8-state):
----------S-SSS--S--------EEEEEEEESSHHHHHHHHHHHHHHHHB-GGG----EEEEEEEE-SSHHHHHHHHHHHHHHHHHTS-EEEEEEEEEEEETTEEEEEEEEEE--TTT--B-----EEEEEEEEEEE-SS-EEEEEEEE-

Radius of gyration: 23.13 Å; chains: 1; bounding box: 33×85×59 Å

pLDDT: mean 84.72, std 19.54, range [32.0, 97.94]